Protein AF-A0A763SVG3-F1 (afdb_monomer_lite)

pLDDT: mean 95.11, std 6.31, range [63.72, 98.5]

Sequence (69 aa):
QSAEYERQRRIDAANDFMNSKQWPGKVAIGRLKGDELVQYNFWLDYLDEVTAVDTSTAPDISWPPVPTT

Structure (mmCIF, N/CA/C/O backbone):
data_AF-A0A763SVG3-F1
#
_entry.id   AF-A0A763SVG3-F1
#
loop_
_atom_site.group_PDB
_atom_site.id
_atom_site.type_symbol
_atom_site.label_atom_id
_atom_site.label_alt_id
_atom_site.label_comp_id
_atom_site.label_asym_id
_atom_site.label_entity_id
_atom_site.label_seq_id
_atom_site.pdbx_PDB_ins_code
_atom_site.Cartn_x
_atom_site.Cartn_y
_atom_site.Cartn_z
_atom_site.occupancy
_atom_site.B_iso_or_equiv
_atom_site.auth_seq_id
_atom_site.auth_comp_id
_atom_site.auth_asym_id
_atom_site.auth_atom_id
_atom_site.pdbx_PDB_model_num
ATOM 1 N N . GLN A 1 1 ? 15.422 -0.593 -14.824 1.00 64.25 1 GLN A N 1
ATOM 2 C CA . GLN A 1 1 ? 15.571 0.139 -13.544 1.00 64.25 1 GLN A CA 1
ATOM 3 C C . GLN A 1 1 ? 14.470 1.183 -13.342 1.00 64.25 1 GLN A C 1
ATOM 5 O O . GLN A 1 1 ? 13.935 1.255 -12.248 1.00 64.25 1 GLN A O 1
ATOM 10 N N . SER A 1 2 ? 14.056 1.927 -14.377 1.00 87.56 2 SER A N 1
ATOM 11 C CA . SER A 1 2 ? 12.982 2.934 -14.262 1.00 87.56 2 SER A CA 1
ATOM 12 C C . SER A 1 2 ? 11.609 2.364 -13.878 1.00 87.56 2 SER A C 1
ATOM 14 O O . SER A 1 2 ? 10.897 2.983 -13.102 1.00 87.56 2 SER A O 1
ATOM 16 N N . ALA A 1 3 ? 11.254 1.175 -14.377 1.00 93.56 3 ALA A N 1
ATOM 17 C CA . ALA A 1 3 ? 9.996 0.506 -14.037 1.00 93.56 3 ALA A CA 1
ATOM 18 C C . ALA A 1 3 ? 9.917 0.084 -12.560 1.00 93.56 3 ALA A C 1
ATOM 20 O O . ALA A 1 3 ? 8.916 0.323 -11.900 1.00 93.56 3 ALA A O 1
ATOM 21 N N . GLU A 1 4 ? 11.002 -0.486 -12.035 1.00 95.56 4 GLU A N 1
ATOM 22 C CA . GLU A 1 4 ? 11.149 -0.822 -10.615 1.00 95.56 4 GLU A CA 1
ATOM 23 C C . GLU A 1 4 ? 11.028 0.425 -9.727 1.00 95.56 4 GLU A C 1
ATOM 25 O O . GLU A 1 4 ? 10.291 0.430 -8.745 1.00 95.56 4 GLU A O 1
ATOM 30 N N . TYR A 1 5 ? 11.702 1.511 -10.118 1.00 95.50 5 TYR A N 1
ATOM 31 C CA . TYR A 1 5 ? 11.610 2.792 -9.422 1.00 95.50 5 TYR A CA 1
ATOM 32 C C . TYR A 1 5 ? 10.178 3.345 -9.413 1.00 95.50 5 TYR A C 1
ATOM 34 O O . TYR A 1 5 ? 9.706 3.814 -8.382 1.00 95.50 5 TYR A O 1
ATOM 42 N N . GLU A 1 6 ? 9.464 3.265 -10.538 1.00 96.00 6 GLU A N 1
ATOM 43 C CA . GLU A 1 6 ? 8.063 3.690 -10.618 1.00 96.00 6 GLU A CA 1
ATOM 44 C C . GLU A 1 6 ? 7.141 2.798 -9.769 1.00 96.00 6 GLU A C 1
ATOM 46 O O . GLU A 1 6 ? 6.252 3.330 -9.103 1.00 96.00 6 GLU A O 1
ATOM 51 N N . ARG A 1 7 ? 7.380 1.475 -9.711 1.00 96.81 7 ARG A N 1
ATOM 52 C CA . ARG A 1 7 ? 6.650 0.575 -8.797 1.00 96.81 7 ARG A CA 1
ATOM 53 C C . ARG A 1 7 ? 6.826 1.030 -7.354 1.00 96.81 7 ARG A C 1
ATOM 55 O O . ARG A 1 7 ? 5.838 1.229 -6.651 1.00 96.81 7 ARG A O 1
ATOM 62 N N . GLN A 1 8 ? 8.073 1.254 -6.940 1.00 97.94 8 GLN A N 1
ATOM 63 C CA . GLN A 1 8 ? 8.372 1.690 -5.579 1.00 97.94 8 GLN A CA 1
ATOM 64 C C . GLN A 1 8 ? 7.736 3.049 -5.276 1.00 97.94 8 GLN A C 1
ATOM 66 O O . GLN A 1 8 ? 7.067 3.198 -4.261 1.00 97.94 8 GLN A O 1
ATOM 71 N N . ARG A 1 9 ? 7.837 4.011 -6.198 1.00 97.56 9 ARG A N 1
ATOM 72 C CA . ARG A 1 9 ? 7.207 5.328 -6.055 1.00 97.56 9 ARG A CA 1
ATOM 73 C C . ARG A 1 9 ? 5.689 5.235 -5.857 1.00 97.56 9 ARG A C 1
ATOM 75 O O . ARG A 1 9 ? 5.128 6.002 -5.077 1.00 97.56 9 ARG A O 1
ATOM 82 N N . ARG A 1 10 ? 5.013 4.325 -6.565 1.00 97.88 10 ARG A N 1
ATOM 83 C CA . ARG A 1 10 ? 3.564 4.090 -6.432 1.00 97.88 10 ARG A CA 1
ATOM 84 C C . ARG A 1 10 ? 3.199 3.472 -5.088 1.00 97.88 10 ARG A C 1
ATOM 86 O O . ARG A 1 10 ? 2.210 3.896 -4.493 1.00 97.88 10 ARG A O 1
ATOM 93 N N . ILE A 1 11 ? 3.999 2.513 -4.625 1.00 98.44 11 ILE A N 1
ATOM 94 C CA . ILE A 1 11 ? 3.856 1.899 -3.300 1.00 98.44 11 ILE A CA 1
ATOM 95 C C . ILE A 1 11 ? 4.030 2.960 -2.210 1.00 98.44 11 ILE A C 1
ATOM 97 O O . ILE A 1 11 ? 3.189 3.071 -1.320 1.00 98.44 11 ILE A O 1
ATOM 101 N N . ASP A 1 12 ? 5.077 3.779 -2.308 1.00 98.50 12 ASP A N 1
ATOM 102 C CA . ASP A 1 12 ? 5.367 4.839 -1.341 1.00 98.50 12 ASP A CA 1
ATOM 103 C C . ASP A 1 12 ? 4.229 5.867 -1.298 1.00 98.50 12 ASP A C 1
ATOM 105 O O . ASP A 1 12 ? 3.714 6.169 -0.226 1.00 98.50 12 ASP A O 1
ATOM 109 N N . ALA A 1 13 ? 3.746 6.326 -2.458 1.00 98.06 13 ALA A N 1
ATOM 110 C CA . ALA A 1 13 ? 2.639 7.281 -2.533 1.00 98.06 13 ALA A CA 1
ATOM 111 C C . ALA A 1 13 ? 1.329 6.738 -1.927 1.00 98.06 13 ALA A C 1
ATOM 113 O O . ALA A 1 13 ? 0.618 7.471 -1.235 1.00 98.06 13 ALA A O 1
ATOM 114 N N . ALA A 1 14 ? 1.008 5.462 -2.166 1.00 98.06 14 ALA A N 1
ATOM 115 C CA . ALA A 1 14 ? -0.152 4.809 -1.560 1.00 98.06 14 ALA A CA 1
ATOM 116 C C . ALA A 1 14 ? -0.013 4.710 -0.036 1.00 98.06 14 ALA A C 1
ATOM 118 O O . ALA A 1 14 ? -0.936 5.067 0.702 1.00 98.06 14 ALA A O 1
ATOM 119 N N . ASN A 1 15 ? 1.157 4.283 0.441 1.00 98.38 15 ASN A N 1
ATOM 120 C CA . ASN A 1 15 ? 1.446 4.203 1.868 1.00 98.38 15 ASN A CA 1
ATOM 121 C C . ASN A 1 15 ? 1.381 5.577 2.538 1.00 98.38 15 ASN A C 1
ATOM 123 O O . ASN A 1 15 ? 0.742 5.705 3.582 1.00 98.38 15 ASN A O 1
ATOM 127 N N . ASP A 1 16 ? 1.960 6.613 1.934 1.00 98.44 16 ASP A N 1
ATOM 128 C CA . ASP A 1 16 ? 1.909 7.987 2.440 1.00 98.44 16 ASP A CA 1
ATOM 129 C C . ASP A 1 16 ? 0.470 8.492 2.558 1.00 98.44 16 ASP A C 1
ATOM 131 O O . ASP A 1 16 ? 0.082 9.041 3.596 1.00 98.44 16 ASP A O 1
ATOM 135 N N . PHE A 1 17 ? -0.359 8.250 1.537 1.00 97.50 17 PHE A N 1
ATOM 136 C CA . PHE A 1 17 ? -1.773 8.607 1.582 1.00 97.50 17 PHE A CA 1
ATOM 137 C C . PHE A 1 17 ? -2.499 7.897 2.736 1.00 97.50 17 PHE A C 1
ATOM 139 O O . PHE A 1 17 ? -3.115 8.565 3.572 1.00 97.50 17 PHE A O 1
ATOM 146 N N . MET A 1 18 ? -2.391 6.570 2.844 1.00 97.56 18 MET A N 1
ATOM 147 C CA . MET A 1 18 ? -3.063 5.803 3.903 1.00 97.56 18 MET A CA 1
ATOM 148 C C . MET A 1 18 ? -2.553 6.164 5.307 1.00 97.56 18 MET A C 1
ATOM 150 O O . MET A 1 18 ? -3.337 6.261 6.259 1.00 97.56 18 MET A O 1
ATOM 154 N N . ASN A 1 19 ? -1.249 6.421 5.439 1.00 98.12 19 ASN A N 1
ATOM 155 C CA . ASN A 1 19 ? -0.626 6.860 6.685 1.00 98.12 19 ASN A CA 1
ATOM 156 C C . ASN A 1 19 ? -1.109 8.256 7.093 1.00 98.12 19 ASN A C 1
ATOM 158 O O . ASN A 1 19 ? -1.403 8.471 8.272 1.00 98.12 19 ASN A O 1
ATOM 162 N N . SER A 1 20 ? -1.293 9.177 6.139 1.00 97.75 20 SER A N 1
ATOM 163 C CA . SER A 1 20 ? -1.844 10.516 6.407 1.00 97.75 20 SER A CA 1
ATOM 164 C C . SER A 1 20 ? -3.261 10.472 7.003 1.00 97.75 20 SER A C 1
ATOM 166 O O . SER A 1 20 ? -3.657 11.370 7.746 1.00 97.75 20 SER A O 1
ATOM 168 N N . LYS A 1 21 ? -4.015 9.399 6.731 1.00 97.12 21 LYS A N 1
ATOM 169 C CA . LYS A 1 21 ? -5.356 9.139 7.283 1.00 97.12 21 LYS A CA 1
ATOM 170 C C . LYS A 1 21 ? -5.341 8.361 8.602 1.00 97.12 21 LYS A C 1
ATOM 172 O O . LYS A 1 21 ? -6.397 8.149 9.207 1.00 97.12 21 LYS A O 1
ATOM 177 N N . GLN A 1 22 ? -4.161 7.926 9.050 1.00 98.19 22 GLN A N 1
ATOM 178 C CA . GLN A 1 22 ? -3.955 7.062 10.215 1.00 98.19 22 GLN A CA 1
ATOM 179 C C . GLN A 1 22 ? -4.694 5.714 10.121 1.00 98.19 22 GLN A C 1
ATOM 181 O O . GLN A 1 22 ? -4.974 5.086 11.146 1.00 98.19 22 GLN A O 1
ATOM 186 N N . TRP A 1 23 ? -5.035 5.261 8.911 1.00 98.12 23 TRP A N 1
ATOM 187 C CA . TRP A 1 23 ? -5.844 4.058 8.712 1.00 98.12 23 TRP A CA 1
ATOM 188 C C . TRP A 1 23 ? -5.215 2.780 9.271 1.00 98.12 23 TRP A C 1
ATOM 190 O O . TRP A 1 23 ? -5.933 2.088 9.996 1.00 98.12 23 TRP A O 1
ATOM 200 N N . PRO A 1 24 ? -3.907 2.497 9.083 1.00 97.81 24 PRO A N 1
ATOM 201 C CA . PRO A 1 24 ? -3.293 1.307 9.677 1.00 97.81 24 PRO A CA 1
ATOM 202 C C . PRO A 1 24 ? -3.470 1.258 11.202 1.00 97.81 24 PRO A C 1
ATOM 204 O O . PRO A 1 24 ? -3.873 0.242 11.768 1.00 97.81 24 PRO A O 1
ATOM 207 N N . GLY A 1 25 ? -3.267 2.400 11.870 1.00 98.12 25 GLY A N 1
ATOM 208 C CA . GLY A 1 25 ? -3.479 2.529 13.311 1.00 98.12 25 GLY A CA 1
ATOM 209 C C . GLY A 1 25 ? -4.946 2.362 13.708 1.00 98.12 25 GLY A C 1
ATOM 210 O O . GLY A 1 25 ? -5.242 1.642 14.658 1.00 98.12 25 GLY A O 1
ATOM 211 N N . LYS A 1 26 ? -5.880 2.981 12.971 1.00 98.12 26 LYS A N 1
ATOM 212 C CA . LYS A 1 26 ? -7.325 2.841 13.216 1.00 98.12 26 LYS A CA 1
ATOM 213 C C . LYS A 1 26 ? -7.801 1.390 13.044 1.00 98.12 26 LYS A C 1
ATOM 215 O O . LYS A 1 26 ? -8.638 0.968 13.840 1.00 98.12 26 LYS A O 1
ATOM 220 N N . VAL A 1 27 ? -7.299 0.635 12.062 1.00 96.94 27 VAL A N 1
ATOM 221 C CA . VAL A 1 27 ? -7.635 -0.793 11.878 1.00 96.94 27 VAL A CA 1
ATOM 222 C C . VAL A 1 27 ? -7.137 -1.627 13.047 1.00 96.94 27 VAL A C 1
ATOM 224 O O . VAL A 1 27 ? -7.919 -2.387 13.614 1.00 96.94 27 VAL A O 1
ATOM 227 N N . ALA A 1 28 ? -5.885 -1.426 13.469 1.00 97.69 28 ALA A N 1
ATOM 228 C CA . ALA A 1 28 ? -5.277 -2.192 14.557 1.00 97.69 28 ALA A CA 1
ATOM 229 C C . ALA A 1 28 ? -6.066 -2.116 15.880 1.00 97.69 28 ALA A C 1
ATOM 231 O O . ALA A 1 28 ? -6.031 -3.054 16.672 1.00 97.69 28 ALA A O 1
ATOM 232 N N . ILE A 1 29 ? -6.799 -1.021 16.113 1.00 97.75 29 ILE A N 1
ATOM 233 C CA . ILE A 1 29 ? -7.624 -0.814 17.317 1.00 97.75 29 ILE A CA 1
ATOM 234 C C . ILE A 1 29 ? -9.136 -0.820 17.038 1.00 97.75 29 ILE A C 1
ATOM 236 O O . ILE A 1 29 ? -9.917 -0.365 17.874 1.00 97.75 29 ILE A O 1
ATOM 240 N N . GLY A 1 30 ? -9.565 -1.282 15.858 1.00 96.81 30 GLY A N 1
ATOM 241 C CA . GLY A 1 30 ? -10.983 -1.444 15.508 1.00 96.81 30 GLY A CA 1
ATOM 242 C C . GLY A 1 30 ? -11.780 -0.139 15.369 1.00 96.81 30 GLY A C 1
ATOM 243 O O . GLY A 1 30 ? -13.002 -0.135 15.517 1.00 96.81 30 GLY A O 1
ATOM 244 N N . ARG A 1 31 ? -11.113 0.992 15.111 1.00 98.06 31 ARG A N 1
ATOM 245 C CA . ARG A 1 31 ? -11.749 2.311 14.934 1.00 98.06 31 ARG A CA 1
ATOM 246 C C . ARG A 1 31 ? -12.045 2.669 13.478 1.00 98.06 31 ARG A C 1
ATOM 248 O O . ARG A 1 31 ? -12.833 3.591 13.265 1.00 98.06 31 ARG A O 1
ATOM 255 N N . LEU A 1 32 ? -11.432 1.991 12.502 1.00 98.00 32 LEU A N 1
ATOM 256 C CA . LEU A 1 32 ? -11.719 2.210 11.080 1.00 98.00 32 LEU A CA 1
ATOM 257 C C . LEU A 1 32 ? -13.026 1.507 10.692 1.00 98.00 32 LEU A C 1
ATOM 259 O O . LEU A 1 32 ? -13.180 0.318 10.961 1.00 98.00 32 LEU A O 1
ATOM 263 N N . LYS A 1 33 ? -13.977 2.233 10.095 1.00 97.06 33 LYS A N 1
ATOM 264 C CA . LYS A 1 33 ? -15.325 1.723 9.791 1.00 97.06 33 LYS A CA 1
ATOM 265 C C . LYS A 1 33 ? -16.011 2.528 8.688 1.00 97.06 33 LYS A C 1
ATOM 267 O O . LYS A 1 33 ? -15.604 3.652 8.410 1.00 97.06 33 LYS A O 1
ATOM 272 N N . GLY A 1 34 ? -17.087 1.971 8.130 1.00 96.62 34 GLY A N 1
ATOM 273 C CA . GLY A 1 34 ? -17.884 2.620 7.085 1.00 96.62 34 GLY A CA 1
ATOM 274 C C . GLY A 1 34 ? -17.069 2.866 5.818 1.00 96.62 34 GLY A C 1
ATOM 275 O O . GLY A 1 34 ? -16.217 2.051 5.465 1.00 96.62 34 GLY A O 1
ATOM 276 N N . ASP A 1 35 ? -17.299 4.007 5.175 1.00 95.94 35 ASP A N 1
ATOM 277 C CA . ASP A 1 35 ? -16.679 4.348 3.891 1.00 95.94 35 ASP A CA 1
ATOM 278 C C . ASP A 1 35 ? -15.146 4.422 3.971 1.00 95.94 35 ASP A C 1
ATOM 280 O O . ASP A 1 35 ? -14.468 3.981 3.049 1.00 95.94 35 ASP A O 1
ATOM 284 N N . GLU A 1 36 ? -14.577 4.870 5.101 1.00 95.56 36 GLU A N 1
ATOM 285 C CA . GLU A 1 36 ? -13.116 4.886 5.281 1.00 95.56 36 GLU A CA 1
ATOM 286 C C . GLU A 1 36 ? -12.509 3.470 5.262 1.00 95.56 36 GLU A C 1
ATOM 288 O O . GLU A 1 36 ? -11.383 3.291 4.808 1.00 95.56 36 GLU A O 1
ATOM 293 N N . LEU A 1 37 ? -13.235 2.456 5.755 1.00 96.81 37 LEU A N 1
ATOM 294 C CA . LEU A 1 37 ? -12.770 1.064 5.727 1.00 96.81 37 LEU A CA 1
ATOM 295 C C . LEU A 1 37 ? -12.832 0.487 4.311 1.00 96.81 37 LEU A C 1
ATOM 297 O O . LEU A 1 37 ? -11.901 -0.190 3.887 1.00 96.81 37 LEU A O 1
ATOM 301 N N . VAL A 1 38 ? -13.909 0.782 3.578 1.00 97.19 38 VAL A N 1
ATOM 302 C CA . VAL A 1 38 ? -14.047 0.380 2.170 1.00 97.19 38 VAL A CA 1
ATOM 303 C C . VAL A 1 38 ? -12.923 0.997 1.343 1.00 97.19 38 VAL A C 1
ATOM 305 O O . VAL A 1 38 ? -12.257 0.310 0.575 1.00 97.19 38 VAL A O 1
ATOM 308 N N . GLN A 1 39 ? -12.660 2.281 1.564 1.00 97.38 39 GLN A N 1
ATOM 309 C CA . GLN A 1 39 ? -11.599 2.993 0.880 1.00 97.38 39 GLN A CA 1
ATOM 310 C C . GLN A 1 39 ? -10.213 2.446 1.215 1.00 97.38 39 GLN A C 1
ATOM 312 O O . GLN A 1 39 ? -9.395 2.279 0.315 1.00 97.38 39 GLN A O 1
ATOM 317 N N . TYR A 1 40 ? -9.944 2.142 2.486 1.00 97.62 40 TYR A N 1
ATOM 318 C CA . TYR A 1 40 ? -8.677 1.531 2.874 1.00 97.62 40 TYR A CA 1
ATOM 319 C C . TYR A 1 40 ? -8.458 0.188 2.174 1.00 97.62 40 TYR A C 1
ATOM 321 O O . TYR A 1 40 ? -7.367 -0.040 1.664 1.00 97.62 40 TYR A O 1
ATOM 329 N N . ASN A 1 41 ? -9.497 -0.648 2.061 1.00 97.38 41 ASN A N 1
ATOM 330 C CA . ASN A 1 41 ? -9.404 -1.910 1.326 1.00 97.38 41 ASN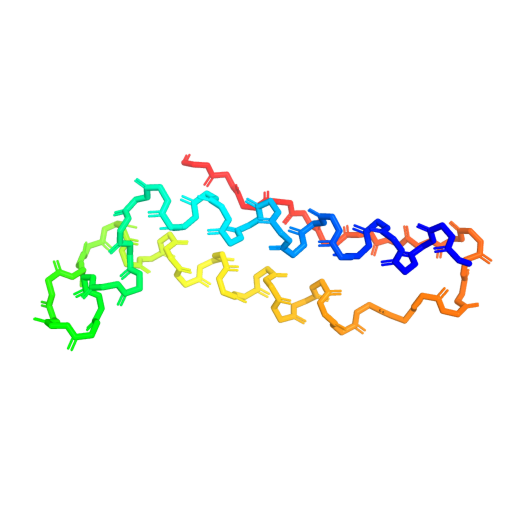 A CA 1
ATOM 331 C C . ASN A 1 41 ? -9.054 -1.690 -0.153 1.00 97.38 41 ASN A C 1
ATOM 333 O O . ASN A 1 41 ? -8.141 -2.343 -0.636 1.00 97.38 41 ASN A O 1
ATOM 337 N N . PHE A 1 42 ? -9.661 -0.714 -0.840 1.00 97.94 42 PHE A N 1
ATOM 338 C CA . PHE A 1 42 ? -9.280 -0.407 -2.228 1.00 97.94 42 PHE A CA 1
ATOM 339 C C . PHE A 1 42 ? -7.812 0.009 -2.377 1.00 97.94 42 PHE A C 1
ATOM 341 O O . PHE A 1 42 ? -7.178 -0.297 -3.384 1.00 97.94 42 PHE A O 1
ATOM 348 N N . TRP A 1 43 ? -7.255 0.712 -1.389 1.00 98.19 43 TRP A N 1
ATOM 349 C CA . TRP A 1 43 ? -5.834 1.058 -1.400 1.00 98.19 43 TRP A CA 1
ATOM 350 C C . TRP A 1 43 ? -4.921 -0.139 -1.118 1.00 98.19 43 TRP A C 1
ATOM 352 O O . TRP A 1 43 ? -3.826 -0.191 -1.677 1.00 98.19 43 TRP A O 1
ATOM 362 N N . LEU A 1 44 ? -5.356 -1.091 -0.289 1.00 98.12 44 LEU A N 1
ATOM 363 C CA . LEU A 1 44 ? -4.641 -2.353 -0.084 1.00 98.12 44 LEU A CA 1
ATOM 364 C C . LEU A 1 44 ? -4.678 -3.220 -1.349 1.00 98.12 44 LEU A C 1
ATOM 366 O O . LEU A 1 44 ? -3.626 -3.680 -1.781 1.00 98.12 44 LEU A O 1
ATOM 370 N N . ASP A 1 45 ? -5.840 -3.338 -1.997 1.00 98.38 45 ASP A N 1
ATOM 371 C CA . ASP A 1 45 ? -5.984 -4.046 -3.275 1.00 98.38 45 ASP A CA 1
ATOM 372 C C . ASP A 1 45 ? -5.065 -3.425 -4.345 1.00 98.38 45 ASP A C 1
ATOM 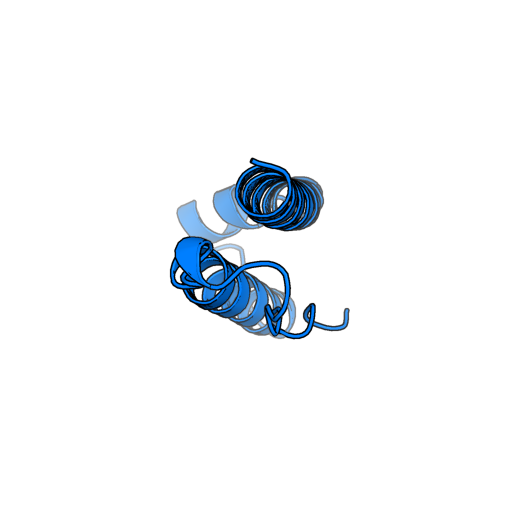374 O O . ASP A 1 45 ? -4.324 -4.128 -5.030 1.00 98.38 45 ASP A O 1
ATOM 378 N N . TYR A 1 46 ? -5.021 -2.089 -4.432 1.00 98.44 46 TYR A N 1
ATOM 379 C CA . TYR A 1 46 ? -4.093 -1.381 -5.319 1.00 98.44 46 TYR A CA 1
ATOM 380 C C . TYR A 1 46 ? -2.619 -1.685 -5.008 1.00 98.44 46 TYR A C 1
ATOM 382 O O . TYR A 1 46 ? -1.820 -1.845 -5.932 1.00 98.44 46 TYR A O 1
ATOM 390 N N . LEU A 1 47 ? -2.228 -1.756 -3.730 1.00 98.44 47 LEU A N 1
ATOM 391 C CA . LEU A 1 47 ? -0.857 -2.116 -3.353 1.00 98.44 47 LEU A CA 1
ATOM 392 C C . LEU A 1 47 ? -0.499 -3.538 -3.786 1.00 98.44 47 LEU A C 1
ATOM 394 O O . LEU A 1 47 ? 0.609 -3.747 -4.291 1.00 98.44 47 LEU A O 1
ATOM 398 N N . ASP A 1 48 ? -1.417 -4.487 -3.614 1.00 98.38 48 ASP A N 1
ATOM 399 C CA . ASP A 1 48 ? -1.227 -5.872 -4.042 1.00 98.38 48 ASP A CA 1
ATOM 400 C C . ASP A 1 48 ? -1.070 -5.948 -5.567 1.00 98.38 48 ASP A C 1
ATOM 402 O O . ASP A 1 48 ? -0.109 -6.544 -6.066 1.00 98.38 48 ASP A O 1
ATOM 406 N N . GLU A 1 49 ? -1.938 -5.258 -6.315 1.00 98.31 49 GLU A N 1
ATOM 407 C CA . GLU A 1 49 ? -1.861 -5.185 -7.776 1.00 98.31 49 GLU A CA 1
ATOM 408 C C . GLU A 1 49 ? -0.553 -4.544 -8.255 1.00 98.31 49 GLU A C 1
ATOM 410 O O . GLU A 1 49 ? 0.121 -5.102 -9.121 1.00 98.31 49 GLU A O 1
ATOM 415 N N . VAL A 1 50 ? -0.152 -3.399 -7.684 1.00 97.81 50 VAL A N 1
ATOM 416 C CA . VAL A 1 50 ? 1.093 -2.704 -8.059 1.00 97.81 50 VAL A CA 1
ATOM 417 C C . VAL A 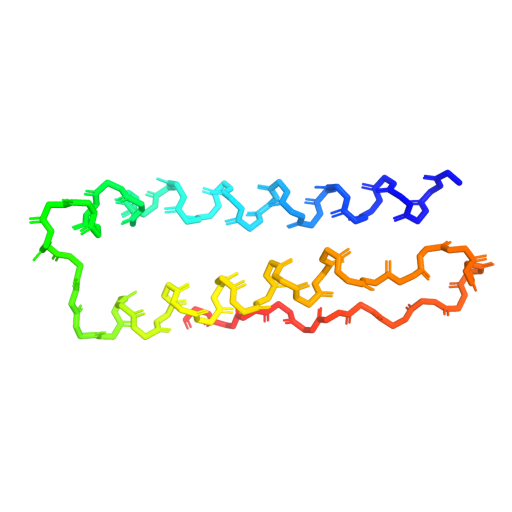1 50 ? 2.308 -3.570 -7.758 1.00 97.81 50 VAL A C 1
ATOM 419 O O . VAL A 1 50 ? 3.230 -3.622 -8.572 1.00 97.81 50 VAL A O 1
ATOM 422 N N . THR A 1 51 ? 2.321 -4.253 -6.613 1.00 97.12 51 THR A N 1
ATOM 423 C CA . THR A 1 51 ? 3.427 -5.131 -6.207 1.00 97.12 51 THR A CA 1
ATOM 424 C C . THR A 1 51 ? 3.560 -6.336 -7.139 1.00 97.12 51 THR A C 1
ATOM 426 O O . THR A 1 51 ? 4.679 -6.762 -7.422 1.00 97.12 51 THR A O 1
ATOM 429 N N . ALA A 1 52 ? 2.442 -6.847 -7.658 1.00 96.75 52 ALA A N 1
ATOM 430 C CA . ALA A 1 52 ? 2.408 -7.970 -8.591 1.00 96.75 52 ALA A CA 1
ATOM 431 C C . ALA A 1 52 ? 2.816 -7.610 -10.036 1.00 96.75 52 ALA A C 1
ATOM 433 O O . ALA A 1 52 ? 3.006 -8.517 -10.849 1.00 96.75 52 ALA A O 1
ATOM 434 N N . VAL A 1 53 ? 2.966 -6.322 -10.379 1.00 95.62 53 VAL A N 1
ATOM 435 C CA . VAL A 1 53 ? 3.364 -5.894 -11.732 1.00 95.62 53 VAL A CA 1
ATOM 436 C C . VAL A 1 53 ? 4.760 -6.416 -12.088 1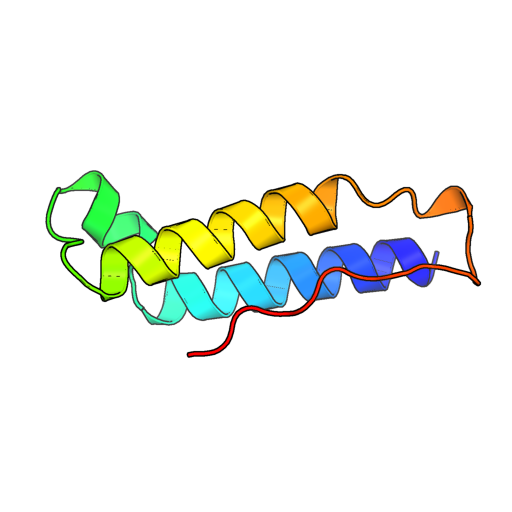.00 95.62 53 VAL A C 1
ATOM 438 O O . VAL A 1 53 ? 5.767 -6.042 -11.476 1.00 95.62 53 VAL A O 1
ATOM 441 N N . ASP A 1 54 ? 4.836 -7.213 -13.158 1.00 94.75 54 ASP A N 1
ATOM 442 C CA . ASP A 1 54 ? 6.100 -7.675 -13.729 1.00 94.75 54 ASP A CA 1
ATOM 443 C C . ASP A 1 54 ? 6.820 -6.550 -14.490 1.00 94.75 54 ASP A C 1
ATOM 445 O O . ASP A 1 54 ? 6.566 -6.265 -15.662 1.00 94.75 54 ASP A O 1
ATOM 449 N N . THR A 1 55 ? 7.782 -5.929 -13.812 1.00 94.38 55 THR A N 1
ATOM 450 C CA . THR A 1 55 ? 8.591 -4.829 -14.361 1.00 94.38 55 THR A CA 1
ATOM 451 C C . THR A 1 55 ? 9.647 -5.249 -15.391 1.00 94.38 55 THR A C 1
ATOM 453 O O . THR A 1 55 ? 10.292 -4.375 -15.980 1.00 94.38 55 THR A O 1
ATOM 456 N N . SER A 1 56 ? 9.849 -6.553 -15.626 1.00 91.94 56 SER A N 1
ATOM 457 C CA . SER A 1 56 ? 10.810 -7.046 -16.626 1.00 91.94 56 SER A CA 1
ATOM 458 C C . SER A 1 56 ? 10.352 -6.792 -18.068 1.00 91.94 56 SER A C 1
ATOM 460 O O . SER A 1 56 ? 11.180 -6.731 -18.975 1.00 91.94 56 SER A O 1
ATOM 462 N N . THR A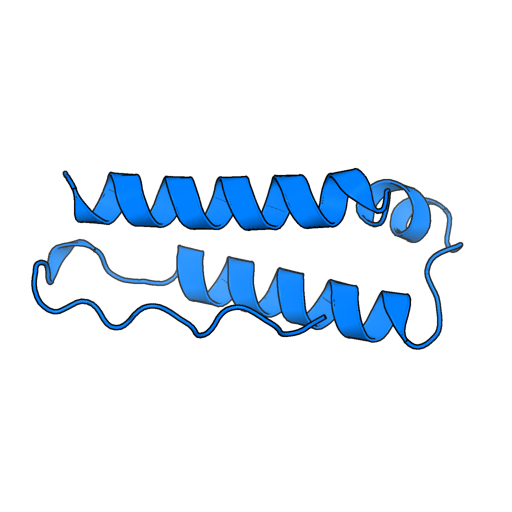 1 57 ? 9.053 -6.549 -18.256 1.00 87.69 57 THR A N 1
ATOM 463 C CA . THR A 1 57 ? 8.383 -6.282 -19.542 1.00 87.69 57 THR A CA 1
ATOM 464 C C . THR A 1 57 ? 8.496 -4.827 -20.022 1.00 87.69 57 THR A C 1
ATOM 466 O O . THR A 1 57 ? 7.951 -4.459 -21.062 1.00 87.69 57 THR A O 1
ATOM 469 N N . ALA A 1 58 ? 9.229 -3.981 -19.289 1.00 88.00 58 ALA A N 1
ATOM 470 C CA . ALA A 1 58 ? 9.426 -2.576 -19.633 1.00 88.00 58 ALA A CA 1
ATOM 471 C C . ALA A 1 58 ? 9.930 -2.377 -21.085 1.00 88.00 58 ALA A C 1
ATOM 473 O O . ALA A 1 58 ? 10.810 -3.116 -21.533 1.00 88.00 58 ALA A O 1
ATOM 474 N N . PRO A 1 59 ? 9.462 -1.332 -21.804 1.00 84.56 59 PRO A N 1
ATOM 475 C CA . PRO A 1 59 ? 8.687 -0.187 -21.305 1.00 84.56 59 PRO A CA 1
ATOM 476 C C . PRO A 1 59 ? 7.159 -0.364 -21.314 1.00 84.56 59 PRO A C 1
ATOM 478 O O . PRO A 1 59 ? 6.467 0.530 -20.830 1.00 84.56 59 PRO A O 1
ATOM 481 N N . ASP A 1 60 ? 6.635 -1.465 -21.854 1.00 89.44 60 ASP A N 1
ATOM 482 C CA . ASP A 1 60 ? 5.194 -1.685 -22.032 1.00 89.44 60 ASP A CA 1
ATOM 483 C C . ASP A 1 60 ? 4.546 -2.215 -20.744 1.00 89.44 60 ASP A C 1
ATOM 485 O O . ASP A 1 60 ? 4.228 -3.393 -20.609 1.00 89.44 60 ASP A O 1
ATOM 489 N N . ILE A 1 61 ? 4.427 -1.334 -19.747 1.00 93.62 61 ILE A N 1
ATOM 490 C CA . ILE A 1 61 ? 3.835 -1.655 -18.446 1.00 93.62 61 ILE A CA 1
ATOM 491 C C . ILE A 1 61 ? 2.491 -0.951 -18.311 1.00 93.62 61 ILE A C 1
ATOM 493 O O . ILE A 1 61 ? 2.409 0.280 -18.331 1.00 93.62 61 ILE A O 1
ATOM 497 N N . SER A 1 62 ? 1.446 -1.744 -18.086 1.00 93.12 62 SER A N 1
ATOM 498 C CA . SER A 1 62 ? 0.152 -1.243 -17.636 1.00 93.12 62 SER A CA 1
ATOM 499 C C . SER A 1 62 ? 0.147 -1.164 -16.114 1.00 93.12 62 SER A C 1
ATOM 501 O O . SER A 1 62 ? 0.218 -2.184 -15.430 1.00 93.12 62 SER A O 1
ATOM 503 N N . TRP A 1 63 ? 0.111 0.053 -15.577 1.00 95.62 63 TRP A N 1
ATOM 504 C CA . TRP A 1 63 ? 0.007 0.254 -14.136 1.00 95.62 63 TRP A CA 1
ATOM 505 C C . TRP A 1 63 ? -1.453 0.191 -13.678 1.00 95.62 63 TRP A C 1
ATOM 507 O O . TRP A 1 63 ? -2.310 0.765 -14.356 1.00 95.62 63 TRP A O 1
ATOM 517 N N . PRO A 1 64 ? -1.727 -0.404 -12.504 1.00 96.56 64 PRO A N 1
ATOM 518 C CA . PRO A 1 64 ? -3.042 -0.363 -11.882 1.00 96.56 64 PRO A CA 1
ATOM 519 C C . PRO A 1 64 ? -3.587 1.067 -11.744 1.00 96.56 64 PRO A C 1
ATOM 521 O O . PRO A 1 64 ? -2.812 2.009 -11.509 1.00 96.56 64 PRO A O 1
ATOM 524 N N . PRO A 1 65 ? -4.909 1.261 -11.884 1.00 95.75 65 PRO A N 1
ATOM 525 C CA . PRO A 1 65 ? -5.532 2.557 -11.672 1.00 95.75 65 PRO A CA 1
ATOM 526 C C . PRO A 1 65 ? -5.474 2.934 -10.189 1.00 95.75 65 PRO A C 1
ATOM 528 O O . PRO A 1 65 ? -5.797 2.137 -9.315 1.00 95.75 65 PRO A O 1
ATOM 531 N N . VAL A 1 66 ? -5.085 4.175 -9.899 1.00 95.12 66 VAL A N 1
ATOM 532 C CA . VAL A 1 66 ? -5.064 4.680 -8.520 1.00 95.12 66 VAL A CA 1
ATOM 533 C C . VAL A 1 66 ? -6.507 4.800 -8.003 1.00 95.12 66 VAL A C 1
ATOM 535 O O . VAL A 1 66 ? -7.336 5.385 -8.710 1.00 95.12 66 VAL A O 1
ATOM 538 N N . PRO A 1 67 ? -6.825 4.310 -6.789 1.00 94.50 67 PRO A N 1
ATOM 539 C CA . PRO A 1 67 ? -8.154 4.454 -6.206 1.00 94.50 67 PRO A CA 1
ATOM 540 C C . PRO A 1 67 ? -8.551 5.924 -6.048 1.00 94.50 67 PRO A C 1
ATOM 542 O O . PR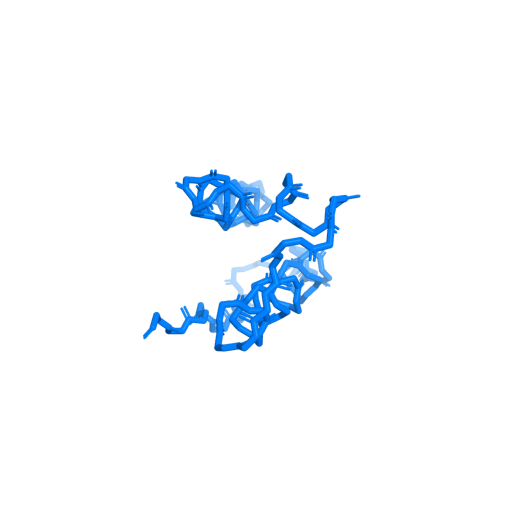O A 1 67 ? -7.764 6.755 -5.589 1.00 94.50 67 PRO A O 1
ATOM 545 N N . THR A 1 68 ? -9.790 6.259 -6.403 1.00 82.69 68 THR A N 1
ATOM 546 C CA . THR A 1 68 ? -10.324 7.611 -6.207 1.00 82.69 68 THR A CA 1
ATOM 547 C C . THR A 1 68 ? -10.787 7.819 -4.772 1.00 82.69 68 THR A C 1
ATOM 549 O O . THR A 1 68 ? -11.296 6.900 -4.125 1.00 82.69 68 THR A O 1
ATOM 552 N N . THR A 1 69 ? -10.592 9.043 -4.280 1.00 63.72 69 THR A N 1
ATOM 553 C CA . THR A 1 69 ? -10.986 9.439 -2.927 1.00 63.72 69 THR A CA 1
ATOM 554 C C . THR A 1 69 ? -12.488 9.545 -2.734 1.00 63.72 69 THR A C 1
ATOM 556 O O . THR A 1 69 ? -13.139 10.022 -3.687 1.00 63.72 69 THR A O 1
#

InterPro domains:
  IPR003458 Bacteriophage T4, Gp38, tail fibre assembly [PF02413] (1-67)
  IPR051220 Tail Fiber Assembly Chaperone [PTHR34413] (2-67)

Foldseek 3Di:
DVLVVVLVVLLVVLCVVCVVVVPVVCVVVVNQDDPSVVQNVVSVVLNVQSVPWDSVPPPPTDHDDDDDD

Secondary structure (DSSP, 8-state):
-HHHHHHHHHHHHHHHHHHHTTHHHHHHTT---THHHHHHHHHHHHHHHHHH--GGGTTS--PPPPPP-

Radius of gyration: 13.54 Å; chains: 1; bounding box: 34×18×39 Å

Organism: Salmonella enterica (NCBI:txid28901)